Protein AF-A0A954C506-F1 (afdb_monomer_lite)

Secondary structure (DSSP, 8-state):
--SSHHHHHHHH--HHHHHHHHHHHHHTT-HHHHHHHHHHHHHT---HHHHHHHHHHHHHTT-HHHHHHHHHHHHTTS-TT-HHHHHHHHHHHHHTT-HHHHHHHHHH-SS--HHHHHHHHHHHHHHS-HHHHHHHHHHHHSS-HHHHHHHHHSHHHHHHHT--

Sequence (164 aa):
ALDLSARALRCAAPRSLTLLATRAAVAAGRYPRAASTLRLLERAGKTWETDLLGARIAYERRDPEALRARLEACVDEVPRELSEALLEVVALLERTERGEEALRVLREARAPTPLLRLTRAHFEALYGEPGQARVELEAALSREPELRRRALADPALRAFMTRD

Radius of gyration: 18.59 Å; chains: 1; bounding box: 44×34×55 Å

pLDDT: mean 88.64, std 12.92, range [41.81, 97.25]

Foldseek 3Di:
DPPVVVVVCLPDPPLVVLLVVLVVCLVVVVLVVSVVSLVSSVVVPDALSSLLSQLSSCVSVVNVVSNVVSLVVNLVRPDLADQVSLVSSLVSCVVVVNLVSNLVSLVSHDPHALVSLLVNLLSCLVPNPLVSSVVSPCVSVVPDPVSVVVLCVRPSSVVSVPDD

Structure (mmCIF, N/CA/C/O backbone):
data_AF-A0A954C506-F1
#
_entry.id   AF-A0A954C506-F1
#
loop_
_atom_site.group_PDB
_atom_site.id
_atom_site.type_symbol
_atom_site.label_atom_id
_atom_site.label_alt_id
_atom_site.label_comp_id
_atom_site.label_asym_id
_atom_site.label_entity_id
_atom_site.label_seq_id
_atom_site.pdbx_PDB_ins_code
_atom_site.Cartn_x
_atom_site.Cartn_y
_atom_site.Cartn_z
_atom_site.occupancy
_atom_site.B_iso_or_equiv
_atom_site.auth_seq_id
_atom_site.auth_comp_id
_atom_site.auth_asym_id
_atom_site.auth_atom_id
_atom_site.pdbx_PDB_model_num
ATOM 1 N N . ALA A 1 1 ? 28.152 -20.654 -22.068 1.00 44.25 1 ALA A N 1
ATOM 2 C CA . ALA A 1 1 ? 26.944 -20.783 -22.912 1.00 44.25 1 ALA A CA 1
ATOM 3 C C . ALA A 1 1 ? 25.668 -20.280 -22.201 1.00 44.25 1 ALA A C 1
ATOM 5 O O . ALA A 1 1 ? 24.666 -20.978 -22.189 1.00 44.25 1 ALA A O 1
ATOM 6 N N . LEU A 1 2 ? 25.668 -19.067 -21.619 1.00 42.78 2 LEU A N 1
ATOM 7 C CA . LEU A 1 2 ? 24.522 -18.530 -20.847 1.00 42.78 2 LEU A CA 1
ATOM 8 C C . LEU A 1 2 ? 24.033 -17.139 -21.307 1.00 42.78 2 LEU A C 1
ATOM 10 O O . LEU A 1 2 ? 23.219 -16.526 -20.628 1.00 42.78 2 LEU A O 1
ATOM 14 N N . ASP A 1 3 ? 24.475 -16.643 -22.465 1.00 48.59 3 ASP A N 1
ATOM 15 C CA . ASP A 1 3 ? 24.187 -15.260 -22.900 1.00 48.59 3 ASP A CA 1
ATOM 16 C C . ASP A 1 3 ? 23.012 -15.135 -23.901 1.00 48.59 3 ASP A C 1
ATOM 18 O O . ASP A 1 3 ? 22.614 -14.049 -24.318 1.00 48.59 3 ASP A O 1
ATOM 22 N N . LEU A 1 4 ? 22.392 -16.256 -24.282 1.00 41.81 4 LEU A N 1
ATOM 23 C CA . LEU A 1 4 ? 21.286 -16.266 -25.252 1.00 41.81 4 LEU A CA 1
ATOM 24 C C . LEU A 1 4 ? 19.902 -16.091 -24.601 1.00 41.81 4 LEU A C 1
ATOM 26 O O . LEU A 1 4 ? 18.987 -15.555 -25.227 1.00 41.81 4 LEU A O 1
ATOM 30 N N . SER A 1 5 ? 19.744 -16.438 -23.323 1.00 55.12 5 SER A N 1
ATOM 31 C CA . SER A 1 5 ? 18.464 -16.359 -22.601 1.00 55.12 5 SER A CA 1
ATOM 32 C C . SER A 1 5 ? 18.034 -14.917 -22.296 1.00 55.12 5 SER A C 1
ATOM 34 O O . SER A 1 5 ? 16.852 -14.588 -22.389 1.00 55.12 5 SER A O 1
ATOM 36 N N . ALA A 1 6 ? 18.980 -14.010 -22.032 1.00 50.25 6 ALA A N 1
ATOM 37 C CA . ALA A 1 6 ? 18.682 -12.593 -21.806 1.00 50.25 6 ALA A CA 1
ATOM 38 C C . ALA A 1 6 ? 18.346 -11.826 -23.097 1.00 50.25 6 ALA A C 1
ATOM 40 O O . ALA A 1 6 ? 17.736 -10.757 -23.031 1.00 50.25 6 ALA A O 1
ATOM 41 N N . ARG A 1 7 ? 18.764 -12.327 -24.268 1.00 43.53 7 ARG A N 1
ATOM 42 C CA . ARG A 1 7 ? 18.482 -11.714 -25.577 1.00 43.53 7 ARG A CA 1
ATOM 43 C C . ARG A 1 7 ? 17.177 -12.253 -26.174 1.00 43.53 7 ARG A C 1
ATOM 45 O O . ARG A 1 7 ? 16.402 -11.465 -26.698 1.00 43.53 7 ARG A O 1
ATOM 52 N N . ALA A 1 8 ? 16.869 -13.535 -25.971 1.00 44.59 8 ALA A N 1
ATOM 53 C CA . ALA A 1 8 ? 15.598 -14.140 -26.383 1.00 44.59 8 ALA A CA 1
ATOM 54 C C . ALA A 1 8 ? 14.381 -13.574 -25.620 1.00 44.59 8 ALA A C 1
ATOM 56 O O . ALA A 1 8 ? 13.357 -13.276 -26.231 1.00 44.59 8 ALA A O 1
ATOM 57 N N . LEU A 1 9 ? 14.510 -13.302 -24.313 1.00 49.38 9 LEU A N 1
ATOM 58 C CA . LEU A 1 9 ? 13.463 -12.619 -23.531 1.00 49.38 9 LEU A CA 1
ATOM 59 C C . LEU A 1 9 ? 13.186 -11.182 -24.013 1.00 49.38 9 LEU A C 1
ATOM 61 O O . LEU A 1 9 ? 12.100 -10.660 -23.785 1.00 49.38 9 LEU A O 1
ATOM 65 N N . ARG A 1 10 ? 14.138 -10.533 -24.699 1.00 50.53 10 ARG A N 1
ATOM 66 C CA . ARG A 1 10 ? 13.975 -9.162 -25.210 1.00 50.53 10 ARG A CA 1
ATOM 67 C C . ARG A 1 10 ? 13.191 -9.078 -26.521 1.00 50.53 10 ARG A C 1
ATOM 69 O O . ARG A 1 10 ? 12.785 -7.977 -26.876 1.00 50.53 10 ARG A O 1
ATOM 76 N N . CYS A 1 11 ? 12.969 -10.192 -27.220 1.00 47.41 11 CYS A N 1
ATOM 77 C CA . CYS A 1 11 ? 12.388 -10.168 -28.566 1.00 47.41 11 CYS A CA 1
ATOM 78 C C . CYS A 1 11 ? 10.941 -10.672 -28.664 1.00 47.41 11 CYS A C 1
ATOM 80 O O . CYS A 1 11 ? 10.327 -10.443 -29.698 1.00 47.41 11 CYS A O 1
ATOM 82 N N . ALA A 1 12 ? 10.371 -11.305 -27.632 1.00 55.12 12 ALA A N 1
ATOM 83 C CA . ALA A 1 12 ? 8.969 -11.748 -27.672 1.00 55.12 12 ALA A CA 1
ATOM 84 C C . ALA A 1 12 ? 8.383 -12.137 -26.300 1.00 55.12 12 ALA A C 1
ATOM 86 O O . ALA A 1 12 ? 7.414 -12.892 -26.253 1.00 55.12 12 ALA A O 1
ATOM 87 N N . ALA A 1 13 ? 8.966 -11.715 -25.169 1.00 62.00 13 ALA A N 1
ATOM 88 C CA . ALA A 1 13 ? 8.394 -12.090 -23.876 1.00 62.00 13 ALA A CA 1
ATOM 89 C C . ALA A 1 13 ? 7.000 -11.452 -23.721 1.00 62.00 13 ALA A C 1
ATOM 91 O O . ALA A 1 13 ? 6.895 -10.222 -23.781 1.00 62.00 13 ALA A O 1
ATOM 92 N N . PRO A 1 14 ? 5.935 -12.248 -23.496 1.00 82.00 14 PRO A N 1
ATOM 93 C CA . PRO A 1 14 ? 4.614 -11.719 -23.195 1.00 82.00 14 PRO A CA 1
ATOM 94 C C . PRO A 1 14 ? 4.688 -10.691 -22.065 1.00 82.00 14 PRO A C 1
ATOM 96 O O . PRO A 1 14 ? 5.462 -10.849 -21.114 1.00 82.00 14 PRO A O 1
ATOM 99 N N . ARG A 1 15 ? 3.865 -9.639 -22.151 1.00 84.62 15 ARG A N 1
ATOM 100 C CA . ARG A 1 15 ? 3.807 -8.560 -21.149 1.00 84.62 15 ARG A CA 1
ATOM 101 C C . ARG A 1 15 ? 3.721 -9.110 -19.721 1.00 84.62 15 ARG A C 1
ATOM 103 O O . ARG A 1 15 ? 4.426 -8.623 -18.842 1.00 84.62 15 ARG A O 1
ATOM 110 N N . SER A 1 16 ? 2.932 -10.164 -19.515 1.00 85.81 16 SER A N 1
ATOM 111 C CA . SER A 1 16 ? 2.767 -10.850 -18.228 1.00 85.81 16 SER A CA 1
ATOM 112 C C . SER A 1 16 ? 4.078 -11.409 -17.660 1.00 85.81 16 SER A C 1
ATOM 114 O O . SER A 1 16 ? 4.360 -11.209 -16.480 1.00 85.81 16 SER A O 1
ATOM 116 N N . LEU A 1 17 ? 4.926 -12.042 -18.478 1.00 87.19 17 LEU A N 1
ATOM 117 C CA . LEU A 1 17 ? 6.228 -12.553 -18.027 1.00 87.19 17 LEU A CA 1
ATOM 118 C C . LEU A 1 17 ? 7.193 -11.417 -17.682 1.00 87.19 17 LEU A C 1
ATOM 120 O O . LEU A 1 17 ? 7.915 -11.494 -16.688 1.00 87.19 17 LEU A O 1
ATOM 124 N N . THR A 1 18 ? 7.179 -10.342 -18.468 1.00 90.00 18 THR A N 1
ATOM 125 C CA . THR A 1 18 ? 8.014 -9.161 -18.209 1.00 90.00 18 THR A CA 1
ATOM 126 C C . THR A 1 18 ? 7.570 -8.438 -16.929 1.00 90.00 18 THR A C 1
ATOM 128 O O . THR A 1 18 ? 8.409 -7.988 -16.144 1.00 90.00 18 THR A O 1
ATOM 131 N N . LEU A 1 19 ? 6.262 -8.391 -16.658 1.00 90.19 19 LEU A N 1
ATOM 132 C CA . LEU A 1 19 ? 5.697 -7.854 -15.420 1.00 90.19 19 LEU A CA 1
ATOM 133 C C . LEU A 1 19 ? 6.108 -8.693 -14.204 1.00 90.19 19 LEU A C 1
ATOM 135 O O . LEU A 1 19 ? 6.618 -8.143 -13.227 1.00 90.19 19 LEU A O 1
ATOM 139 N N . LEU A 1 20 ? 5.977 -10.020 -14.285 1.00 90.62 20 LEU A N 1
ATOM 140 C CA . LEU A 1 20 ? 6.411 -10.939 -13.226 1.00 90.62 20 LEU A CA 1
ATOM 141 C C . LEU A 1 20 ? 7.916 -10.832 -12.954 1.00 90.62 20 LEU A C 1
ATOM 143 O O . LEU A 1 20 ? 8.331 -10.734 -11.800 1.00 90.62 20 LEU A O 1
ATOM 147 N N . ALA A 1 21 ? 8.739 -10.778 -14.003 1.00 91.19 21 ALA A N 1
ATOM 148 C CA . ALA A 1 21 ? 10.180 -10.585 -13.869 1.00 91.19 21 ALA A CA 1
ATOM 149 C C . ALA A 1 21 ? 10.526 -9.245 -13.197 1.00 91.19 21 ALA A C 1
ATOM 151 O O . ALA A 1 21 ? 11.461 -9.179 -12.395 1.00 91.19 21 ALA A O 1
ATOM 152 N N . THR A 1 22 ? 9.761 -8.188 -13.487 1.00 94.00 22 THR A N 1
ATOM 153 C CA . THR A 1 22 ? 9.936 -6.870 -12.862 1.00 94.00 22 THR A CA 1
ATOM 154 C C . THR A 1 22 ? 9.566 -6.920 -11.381 1.00 94.00 22 THR A C 1
ATOM 156 O O . THR A 1 22 ? 10.388 -6.533 -10.551 1.00 94.00 22 THR A O 1
ATOM 159 N N . ARG A 1 23 ? 8.404 -7.490 -11.028 1.00 93.88 23 ARG A N 1
ATOM 160 C CA . ARG A 1 23 ? 7.979 -7.723 -9.633 1.00 93.88 23 ARG A CA 1
ATOM 161 C C . ARG A 1 23 ? 9.019 -8.517 -8.844 1.00 93.88 23 ARG A C 1
ATOM 163 O O . ARG A 1 23 ? 9.420 -8.100 -7.762 1.00 93.88 23 ARG A O 1
ATOM 170 N N . ALA A 1 24 ? 9.525 -9.611 -9.411 1.00 93.19 24 ALA A N 1
ATOM 171 C CA . ALA A 1 24 ? 10.554 -10.434 -8.777 1.00 93.19 24 ALA A CA 1
ATOM 172 C C . ALA A 1 24 ? 11.885 -9.683 -8.596 1.00 93.19 24 ALA A C 1
ATOM 174 O O . ALA A 1 24 ? 12.579 -9.868 -7.597 1.00 93.19 24 ALA A O 1
ATOM 175 N N . ALA A 1 25 ? 12.267 -8.826 -9.548 1.00 93.25 25 ALA A N 1
ATOM 176 C CA . ALA A 1 25 ? 13.458 -7.993 -9.411 1.00 93.25 25 ALA A CA 1
ATOM 177 C C . ALA A 1 25 ? 13.299 -6.938 -8.305 1.00 93.25 25 ALA A C 1
ATOM 179 O O . ALA A 1 25 ? 14.251 -6.735 -7.553 1.00 93.25 25 ALA A O 1
ATOM 180 N N . VAL A 1 26 ? 12.118 -6.319 -8.181 1.00 94.06 26 VAL A N 1
ATOM 181 C CA . VAL A 1 26 ? 11.786 -5.387 -7.089 1.00 94.06 26 VAL A CA 1
ATOM 182 C C . VAL A 1 26 ? 11.804 -6.100 -5.738 1.00 94.06 26 VAL A C 1
ATOM 184 O O . VAL A 1 26 ? 12.487 -5.643 -4.829 1.00 94.06 26 VAL A O 1
ATOM 187 N N . ALA A 1 27 ? 11.132 -7.247 -5.617 1.00 91.69 27 ALA A N 1
ATOM 188 C CA . ALA A 1 27 ? 11.096 -8.029 -4.379 1.00 91.69 27 ALA A CA 1
ATOM 189 C C . ALA A 1 27 ? 12.493 -8.490 -3.924 1.00 91.69 27 ALA A C 1
ATOM 191 O O . ALA A 1 27 ? 12.760 -8.582 -2.733 1.00 91.69 27 ALA A O 1
ATOM 192 N N . ALA A 1 28 ? 13.400 -8.739 -4.873 1.00 94.19 28 ALA A N 1
ATOM 193 C CA . ALA A 1 28 ? 14.789 -9.103 -4.602 1.00 94.19 28 ALA A CA 1
ATOM 194 C C . ALA A 1 28 ? 15.728 -7.897 -4.380 1.00 94.19 28 ALA A C 1
ATOM 196 O O . ALA A 1 28 ? 16.944 -8.081 -4.372 1.00 94.19 28 ALA A O 1
ATOM 197 N N . GLY A 1 29 ? 15.214 -6.664 -4.308 1.00 94.19 29 GLY A N 1
ATOM 198 C CA . GLY A 1 29 ? 16.028 -5.453 -4.132 1.00 94.19 29 GLY A CA 1
ATOM 199 C C . GLY A 1 29 ? 16.916 -5.093 -5.332 1.00 94.19 29 GLY A C 1
ATOM 200 O O . GLY A 1 29 ? 17.799 -4.242 -5.247 1.00 94.19 29 GLY A O 1
ATOM 201 N N . ARG A 1 30 ? 16.716 -5.729 -6.494 1.00 95.94 30 ARG A N 1
ATOM 202 C CA . ARG A 1 30 ? 17.533 -5.518 -7.702 1.00 95.94 30 ARG A CA 1
ATOM 203 C C . ARG A 1 30 ? 17.000 -4.343 -8.520 1.00 95.94 30 ARG A C 1
ATOM 205 O O . ARG A 1 30 ? 16.675 -4.495 -9.700 1.00 95.94 30 ARG A O 1
ATOM 212 N N . TYR A 1 31 ? 16.928 -3.163 -7.908 1.00 93.81 31 TYR A N 1
ATOM 213 C CA . TYR A 1 31 ? 16.268 -1.979 -8.473 1.00 93.81 31 TYR A CA 1
ATOM 214 C C . TYR A 1 31 ? 16.824 -1.499 -9.825 1.00 93.81 31 TYR A C 1
ATOM 216 O O . TYR A 1 31 ? 16.016 -1.185 -10.699 1.00 93.81 31 TYR A O 1
ATOM 224 N N . PRO A 1 32 ? 18.147 -1.509 -10.101 1.00 92.31 32 PRO A N 1
ATOM 225 C CA . PRO A 1 32 ? 18.654 -1.148 -11.432 1.00 92.31 32 PRO A CA 1
ATOM 226 C C . PRO A 1 32 ? 18.166 -2.096 -12.541 1.00 92.31 32 PRO A C 1
ATOM 228 O O . PRO A 1 32 ? 17.837 -1.674 -13.657 1.00 92.31 32 PRO A O 1
ATOM 231 N N . ARG A 1 33 ? 18.068 -3.394 -12.224 1.00 91.62 33 ARG A N 1
ATOM 232 C CA . ARG A 1 33 ? 17.542 -4.416 -13.138 1.00 91.62 33 ARG A CA 1
ATOM 233 C C . ARG A 1 33 ? 16.029 -4.291 -13.292 1.00 91.62 33 ARG A C 1
ATOM 235 O O . ARG A 1 33 ? 15.532 -4.371 -14.415 1.00 91.62 33 ARG A O 1
ATOM 242 N N . ALA A 1 34 ? 15.317 -4.057 -12.192 1.00 94.88 34 ALA A N 1
ATOM 243 C CA . ALA A 1 34 ? 13.883 -3.799 -12.207 1.00 94.88 34 ALA A CA 1
ATOM 244 C C . ALA A 1 34 ? 13.556 -2.579 -13.080 1.00 94.88 34 ALA A C 1
ATOM 246 O O . ALA A 1 34 ? 12.758 -2.702 -13.998 1.00 94.88 34 ALA A O 1
ATOM 247 N N . ALA A 1 35 ? 14.262 -1.457 -12.904 1.00 94.69 35 ALA A N 1
ATOM 248 C CA . ALA A 1 35 ? 14.082 -0.243 -13.703 1.00 94.69 35 ALA A CA 1
ATOM 249 C C . ALA A 1 35 ? 14.339 -0.480 -15.199 1.00 94.69 35 ALA A C 1
ATOM 251 O O . ALA A 1 35 ? 13.609 0.013 -16.056 1.00 94.69 35 ALA A O 1
ATOM 252 N N . SER A 1 36 ? 15.365 -1.268 -15.531 1.00 91.62 36 SER A N 1
ATOM 253 C CA . SER A 1 36 ? 15.659 -1.620 -16.924 1.00 91.62 36 SER A CA 1
ATOM 254 C C . SER A 1 36 ? 14.553 -2.463 -17.558 1.00 91.62 36 SER A C 1
ATOM 256 O O . SER A 1 36 ? 14.226 -2.254 -18.723 1.00 91.62 36 SER A O 1
ATOM 258 N N . THR A 1 37 ? 13.967 -3.379 -16.787 1.00 91.94 37 THR A N 1
ATOM 259 C CA . THR A 1 37 ? 12.866 -4.245 -17.236 1.00 91.94 37 THR A CA 1
ATOM 260 C C . THR A 1 37 ? 11.551 -3.463 -17.319 1.00 91.94 37 THR A C 1
ATOM 262 O O . THR A 1 37 ? 10.818 -3.596 -18.296 1.00 91.94 37 THR A O 1
ATOM 265 N N . LEU A 1 38 ? 11.306 -2.558 -16.369 1.00 94.38 38 LEU A N 1
ATOM 266 C CA . LEU A 1 38 ? 10.154 -1.662 -16.354 1.00 94.38 38 LEU A CA 1
ATOM 267 C C . LEU A 1 38 ? 10.113 -0.764 -17.596 1.00 94.38 38 LEU A C 1
ATOM 269 O O . LEU A 1 38 ? 9.071 -0.656 -18.231 1.00 94.38 38 LEU A O 1
ATOM 273 N N . ARG A 1 39 ? 11.252 -0.209 -18.031 1.00 93.06 39 ARG A N 1
ATOM 274 C CA . ARG A 1 39 ? 11.313 0.576 -19.280 1.00 93.06 39 ARG A CA 1
ATOM 275 C C . ARG A 1 39 ? 10.867 -0.214 -20.514 1.00 93.06 39 ARG A C 1
ATOM 277 O O . ARG A 1 39 ? 10.364 0.381 -21.462 1.00 93.06 39 ARG A O 1
ATOM 284 N N . LEU A 1 40 ? 11.065 -1.535 -20.536 1.00 89.69 40 LEU A N 1
ATOM 285 C CA . LEU A 1 40 ? 10.567 -2.379 -21.627 1.00 89.69 40 LEU A CA 1
ATOM 286 C C . LEU A 1 40 ? 9.040 -2.523 -21.561 1.00 89.69 40 LEU A C 1
ATOM 288 O O . LEU A 1 40 ? 8.390 -2.442 -22.599 1.00 89.69 40 LEU A O 1
ATOM 292 N N . LEU A 1 41 ? 8.471 -2.673 -20.358 1.00 89.88 41 LEU A N 1
ATOM 293 C CA . LEU A 1 41 ? 7.016 -2.703 -20.151 1.00 89.88 41 LEU A CA 1
ATOM 294 C C . LEU A 1 41 ? 6.351 -1.394 -20.567 1.00 89.88 41 LEU A C 1
ATOM 296 O O . LEU A 1 41 ? 5.337 -1.418 -21.256 1.00 89.88 41 LEU A O 1
ATOM 300 N N . GLU A 1 42 ? 6.938 -0.264 -20.182 1.00 92.94 42 GLU A N 1
ATOM 301 C CA . GLU A 1 42 ? 6.392 1.064 -20.468 1.00 92.94 42 GLU A CA 1
ATOM 302 C C . GLU A 1 42 ? 6.380 1.376 -21.963 1.00 92.94 42 GLU A C 1
ATOM 304 O O . GLU A 1 42 ? 5.422 1.965 -22.456 1.00 92.94 42 GLU A O 1
ATOM 309 N N . ARG A 1 43 ? 7.401 0.927 -22.708 1.00 89.88 43 ARG A N 1
ATOM 310 C CA . ARG A 1 43 ? 7.420 1.025 -24.179 1.00 89.88 43 ARG A CA 1
ATOM 311 C C . ARG A 1 43 ? 6.298 0.225 -24.835 1.00 89.88 43 ARG A C 1
ATOM 313 O O . ARG A 1 43 ? 5.844 0.602 -25.907 1.00 89.88 43 ARG A O 1
ATOM 320 N N . ALA A 1 44 ? 5.863 -0.860 -24.200 1.00 85.31 44 ALA A N 1
ATOM 321 C CA . ALA A 1 44 ? 4.726 -1.662 -24.641 1.00 85.31 44 ALA A CA 1
ATOM 322 C C . ALA A 1 44 ? 3.374 -1.135 -24.115 1.00 85.31 44 ALA A C 1
ATOM 324 O O . ALA A 1 44 ? 2.347 -1.760 -24.364 1.00 85.31 44 ALA A O 1
ATOM 325 N N . GLY A 1 45 ? 3.367 -0.027 -23.367 1.00 88.38 45 GLY A N 1
ATOM 326 C CA . GLY A 1 45 ? 2.177 0.603 -22.799 1.00 88.38 45 GLY A CA 1
ATOM 327 C C . GLY A 1 45 ? 2.290 0.802 -21.289 1.00 88.38 45 GLY A C 1
ATOM 328 O O . GLY A 1 45 ? 2.609 -0.133 -20.542 1.00 88.38 45 GLY A O 1
ATOM 329 N N . LYS A 1 46 ? 1.996 2.022 -20.836 1.00 90.00 46 LYS A N 1
ATOM 330 C CA . LYS A 1 46 ? 1.868 2.342 -19.412 1.00 90.00 46 LYS A CA 1
ATOM 331 C C . LYS A 1 46 ? 0.519 1.862 -18.881 1.00 90.00 46 LYS A C 1
ATOM 333 O O . LYS A 1 46 ? -0.493 1.961 -19.566 1.00 90.00 46 LYS A O 1
ATOM 338 N N . THR A 1 47 ? 0.538 1.319 -17.675 1.00 93.56 47 THR A N 1
ATOM 339 C CA . THR A 1 47 ? -0.634 0.928 -16.885 1.00 93.56 47 THR A CA 1
ATOM 340 C C . THR A 1 47 ? -0.394 1.300 -15.425 1.00 9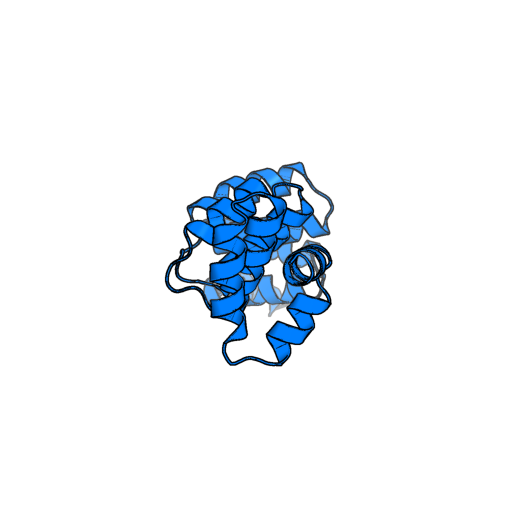3.56 47 THR A C 1
ATOM 342 O O . THR A 1 47 ? 0.761 1.454 -15.013 1.00 93.56 47 THR A O 1
ATOM 345 N N . TRP A 1 48 ? -1.454 1.333 -14.615 1.00 94.12 48 TRP A N 1
ATOM 346 C CA . TRP A 1 48 ? -1.338 1.529 -13.166 1.00 94.12 48 TRP A CA 1
ATOM 347 C C . TRP A 1 48 ? -0.314 0.575 -12.526 1.00 94.12 48 TRP A C 1
ATOM 349 O O . TRP A 1 48 ? 0.459 0.983 -11.670 1.00 94.12 48 TRP A O 1
ATOM 359 N N . GLU A 1 49 ? -0.214 -0.680 -12.992 1.00 94.81 49 GLU A N 1
ATOM 360 C CA . GLU A 1 49 ? 0.779 -1.644 -12.489 1.00 94.81 49 GLU A CA 1
ATOM 361 C C . GLU A 1 49 ? 2.220 -1.193 -12.750 1.00 94.81 49 GLU A C 1
ATOM 363 O O . GLU A 1 49 ? 3.100 -1.388 -11.910 1.00 94.81 49 GLU A O 1
ATOM 368 N N . THR A 1 50 ? 2.484 -0.615 -13.927 1.00 95.12 50 THR A N 1
ATOM 369 C CA . THR A 1 50 ? 3.822 -0.112 -14.258 1.00 95.12 50 THR A CA 1
ATOM 370 C C . THR A 1 50 ? 4.151 1.151 -13.475 1.00 95.12 50 THR A C 1
ATOM 372 O O . THR A 1 50 ? 5.297 1.306 -13.056 1.00 95.12 50 THR A O 1
ATOM 375 N N . ASP A 1 51 ? 3.167 2.013 -13.219 1.00 96.69 51 ASP A N 1
ATOM 376 C CA . ASP A 1 51 ? 3.378 3.211 -12.411 1.00 96.69 51 ASP A CA 1
ATOM 377 C C . ASP A 1 51 ? 3.547 2.874 -10.928 1.00 96.69 51 ASP A C 1
ATOM 379 O O . ASP A 1 51 ? 4.465 3.399 -10.306 1.00 96.69 51 ASP A O 1
ATOM 383 N N . LEU A 1 52 ? 2.806 1.899 -10.394 1.00 96.75 52 LEU A N 1
ATOM 384 C CA . LEU A 1 52 ? 2.994 1.386 -9.034 1.00 96.75 52 LEU A CA 1
ATOM 385 C C . LEU A 1 52 ? 4.386 0.767 -8.838 1.00 96.75 52 LEU A C 1
ATOM 387 O O . LEU A 1 52 ? 5.089 1.076 -7.874 1.00 96.75 52 LEU A O 1
ATOM 391 N N . LEU A 1 53 ? 4.840 -0.062 -9.787 1.00 96.31 53 LEU A N 1
ATOM 392 C CA . LEU A 1 53 ? 6.201 -0.610 -9.766 1.00 96.31 53 LEU A CA 1
ATOM 393 C C . LEU A 1 53 ? 7.262 0.485 -9.905 1.00 96.31 53 LEU A C 1
ATOM 395 O O . LEU A 1 53 ? 8.301 0.424 -9.245 1.00 96.31 53 LEU A O 1
ATOM 399 N N . GLY A 1 54 ? 7.006 1.484 -10.750 1.00 97.06 54 GLY A N 1
ATOM 400 C CA . GLY A 1 54 ? 7.854 2.660 -10.908 1.00 97.06 54 GLY A CA 1
ATOM 401 C C . GLY A 1 54 ? 7.971 3.461 -9.615 1.00 97.06 54 GLY A C 1
ATOM 402 O O . GLY A 1 54 ? 9.087 3.785 -9.213 1.00 97.06 54 GLY A O 1
ATOM 403 N N . ALA A 1 55 ? 6.849 3.705 -8.936 1.00 97.25 55 ALA A N 1
ATOM 404 C CA . ALA A 1 55 ? 6.787 4.374 -7.644 1.00 97.25 55 ALA A CA 1
ATOM 405 C C . ALA A 1 55 ? 7.599 3.602 -6.601 1.00 97.25 55 ALA A C 1
ATOM 407 O O . ALA A 1 55 ? 8.482 4.169 -5.964 1.00 97.25 55 ALA A O 1
ATOM 408 N N . ARG A 1 56 ? 7.411 2.283 -6.494 1.00 96.31 56 ARG A N 1
ATOM 409 C CA . ARG A 1 56 ? 8.198 1.458 -5.569 1.00 96.31 56 ARG A CA 1
ATOM 410 C C . ARG A 1 56 ? 9.699 1.512 -5.852 1.00 96.31 56 ARG A C 1
ATOM 412 O O . ARG A 1 56 ? 10.490 1.671 -4.930 1.00 96.31 56 ARG A O 1
ATOM 419 N N . ILE A 1 57 ? 10.107 1.416 -7.117 1.00 96.69 57 ILE A N 1
ATOM 420 C CA . ILE A 1 57 ? 11.521 1.544 -7.499 1.00 96.69 57 ILE A CA 1
ATOM 421 C C . ILE A 1 57 ? 12.062 2.935 -7.145 1.00 96.69 57 ILE A C 1
ATOM 423 O O . ILE A 1 57 ? 13.195 3.035 -6.677 1.00 96.69 57 ILE A O 1
ATOM 427 N N . ALA A 1 58 ? 11.289 3.995 -7.379 1.00 96.62 58 ALA A N 1
ATOM 428 C CA . ALA A 1 58 ? 11.684 5.365 -7.066 1.00 96.62 58 ALA A CA 1
ATOM 429 C C . ALA A 1 58 ? 11.827 5.585 -5.552 1.00 96.62 58 ALA A C 1
ATOM 431 O O . ALA A 1 58 ? 12.840 6.130 -5.115 1.00 96.62 58 ALA A O 1
ATOM 432 N N . TYR A 1 59 ? 10.886 5.070 -4.754 1.00 95.81 59 TYR A N 1
ATOM 433 C CA . TYR A 1 59 ? 10.955 5.084 -3.292 1.00 95.81 59 TYR A CA 1
ATOM 434 C C . TYR A 1 59 ? 12.246 4.436 -2.781 1.00 95.81 59 TYR A C 1
ATOM 436 O O . TYR A 1 59 ? 13.027 5.060 -2.065 1.00 95.81 59 TYR A O 1
ATOM 444 N N . GLU A 1 60 ? 12.527 3.213 -3.227 1.00 94.94 60 GLU A N 1
ATOM 445 C CA . GLU A 1 60 ? 13.710 2.456 -2.804 1.00 94.94 60 GLU A CA 1
ATOM 446 C C . GLU A 1 60 ? 15.028 3.105 -3.251 1.00 94.94 60 GLU A C 1
ATOM 448 O O . GLU A 1 60 ? 16.059 2.996 -2.587 1.00 94.94 60 GLU A O 1
ATOM 453 N N . ARG A 1 61 ? 15.001 3.827 -4.374 1.00 94.69 61 ARG A N 1
ATOM 454 C CA . ARG A 1 61 ? 16.141 4.599 -4.880 1.00 94.69 61 ARG A CA 1
ATOM 455 C C . ARG A 1 61 ? 16.250 5.999 -4.279 1.00 94.69 61 ARG A C 1
ATOM 457 O O . ARG A 1 61 ? 17.192 6.703 -4.635 1.00 94.69 61 ARG A O 1
ATOM 464 N N . ARG A 1 62 ? 15.339 6.380 -3.376 1.00 94.81 62 ARG A N 1
ATOM 465 C CA . ARG A 1 62 ? 15.255 7.716 -2.765 1.00 94.81 62 ARG A CA 1
ATOM 466 C C . ARG A 1 62 ? 15.163 8.829 -3.811 1.00 94.81 62 ARG A C 1
ATOM 468 O O . ARG A 1 62 ? 15.831 9.851 -3.700 1.00 94.81 62 ARG A O 1
ATOM 475 N N . ASP A 1 63 ? 14.343 8.599 -4.830 1.00 95.75 63 ASP A N 1
ATOM 476 C CA . ASP A 1 63 ? 14.036 9.549 -5.897 1.00 95.75 63 ASP A CA 1
ATOM 477 C C . ASP A 1 63 ? 12.618 10.115 -5.669 1.00 95.75 63 ASP A C 1
ATOM 479 O O . ASP A 1 63 ? 11.637 9.540 -6.154 1.00 95.75 63 ASP A O 1
ATOM 483 N N . PRO A 1 64 ? 12.474 11.180 -4.854 1.00 94.00 64 PRO A N 1
ATOM 484 C CA . PRO A 1 64 ? 11.166 11.688 -4.438 1.00 94.00 64 PRO A CA 1
ATOM 485 C C . PRO A 1 64 ? 10.379 12.307 -5.597 1.00 94.00 64 PRO A C 1
ATOM 487 O O . PRO A 1 64 ? 9.152 12.230 -5.612 1.00 94.00 64 PRO A O 1
ATOM 490 N N . GLU A 1 65 ? 11.069 12.888 -6.579 1.00 95.00 65 GLU A N 1
ATOM 491 C CA . GLU A 1 65 ? 10.441 13.510 -7.742 1.00 95.00 65 GLU A CA 1
ATOM 492 C C . GLU A 1 65 ? 9.822 12.441 -8.649 1.00 95.00 65 GLU A C 1
ATOM 494 O O . GLU A 1 65 ? 8.633 12.508 -8.975 1.00 95.00 65 GLU A O 1
ATOM 499 N N . ALA A 1 66 ? 10.581 11.383 -8.963 1.00 95.25 66 ALA A N 1
ATOM 500 C CA . ALA A 1 66 ? 10.043 10.254 -9.711 1.00 95.25 66 ALA A CA 1
ATOM 501 C C . ALA A 1 66 ? 8.940 9.527 -8.929 1.00 95.25 66 ALA A C 1
ATOM 503 O O . ALA A 1 66 ? 7.934 9.141 -9.520 1.00 95.25 66 ALA A O 1
ATOM 504 N N . LEU A 1 67 ? 9.094 9.351 -7.613 1.00 96.12 67 LEU A N 1
ATOM 505 C CA . LEU A 1 67 ? 8.075 8.727 -6.768 1.00 96.12 67 LEU A CA 1
ATOM 506 C C . LEU A 1 67 ? 6.755 9.495 -6.837 1.00 96.12 67 LEU A C 1
ATOM 508 O O . LEU A 1 67 ? 5.709 8.892 -7.078 1.00 96.12 67 LEU A O 1
ATOM 512 N N . ARG A 1 68 ? 6.809 10.819 -6.678 1.00 94.44 68 ARG A N 1
ATOM 513 C CA . ARG A 1 68 ? 5.628 11.680 -6.731 1.00 94.44 68 ARG A CA 1
ATOM 514 C C . ARG A 1 68 ? 4.915 11.572 -8.074 1.00 94.44 68 ARG A C 1
ATOM 516 O O . ARG A 1 68 ? 3.726 11.263 -8.085 1.00 94.44 68 ARG A O 1
ATOM 523 N N . ALA A 1 69 ? 5.642 11.752 -9.177 1.00 94.25 69 ALA A N 1
ATOM 524 C CA . ALA A 1 69 ? 5.068 11.693 -10.520 1.00 94.25 69 ALA A CA 1
ATOM 525 C C . ALA A 1 69 ? 4.414 10.331 -10.810 1.00 94.25 69 ALA A C 1
ATOM 527 O O . ALA A 1 69 ? 3.374 10.247 -11.459 1.00 94.25 69 ALA A O 1
ATOM 528 N N . ARG A 1 70 ? 5.010 9.243 -10.305 1.00 96.06 70 ARG A N 1
ATOM 529 C CA . ARG A 1 70 ? 4.467 7.889 -10.463 1.00 96.06 70 ARG A CA 1
ATOM 530 C C . ARG A 1 70 ? 3.234 7.640 -9.610 1.00 96.06 70 ARG A C 1
ATOM 532 O O . ARG A 1 70 ? 2.304 7.007 -10.093 1.00 96.06 70 ARG A O 1
ATOM 539 N N . LEU A 1 71 ? 3.210 8.130 -8.372 1.00 95.50 71 LEU A N 1
ATOM 540 C CA . LEU A 1 71 ? 2.026 8.023 -7.521 1.00 95.50 71 LEU A CA 1
ATOM 541 C C . LEU A 1 71 ? 0.858 8.829 -8.091 1.00 95.50 71 LEU A C 1
ATOM 543 O O . LEU A 1 71 ? -0.236 8.290 -8.176 1.00 95.50 71 LEU A O 1
ATOM 547 N N . GLU A 1 72 ? 1.095 10.057 -8.559 1.00 93.38 72 GLU A N 1
ATOM 548 C CA . GLU A 1 72 ? 0.062 10.881 -9.209 1.00 93.38 72 GLU A CA 1
ATOM 549 C C . GLU A 1 72 ? -0.550 10.172 -10.430 1.00 93.38 72 GLU A C 1
ATOM 551 O O . GLU A 1 72 ? -1.765 10.148 -10.578 1.00 93.38 72 GLU A O 1
ATOM 556 N N . ALA A 1 73 ? 0.268 9.511 -11.255 1.00 91.94 73 ALA A N 1
ATOM 557 C CA . ALA A 1 73 ? -0.225 8.733 -12.396 1.00 91.94 73 ALA A CA 1
ATOM 558 C C . ALA A 1 73 ? -0.941 7.424 -12.001 1.00 91.94 73 ALA A C 1
ATOM 560 O O . ALA A 1 73 ? -1.739 6.895 -12.769 1.00 91.94 73 ALA A O 1
ATOM 561 N N . CYS A 1 74 ? -0.634 6.866 -10.829 1.00 93.75 74 CYS A N 1
ATOM 562 C CA . CYS A 1 74 ? -1.117 5.555 -10.405 1.00 93.75 74 CYS A CA 1
ATOM 563 C C . CYS A 1 74 ? -2.409 5.628 -9.585 1.00 93.75 74 CYS A C 1
ATOM 565 O O . CYS A 1 74 ? -3.260 4.747 -9.699 1.00 93.75 74 CYS A O 1
ATOM 567 N N . VAL A 1 75 ? -2.539 6.628 -8.713 1.00 93.62 75 VAL A N 1
ATOM 568 C CA . VAL A 1 75 ? -3.565 6.664 -7.661 1.00 93.62 75 VAL A CA 1
ATOM 569 C C . VAL A 1 75 ? -4.982 6.614 -8.231 1.00 93.62 75 VAL A C 1
ATOM 571 O O . VAL A 1 75 ? -5.826 5.898 -7.688 1.00 93.62 75 VAL A O 1
ATOM 574 N N . ASP A 1 76 ? -5.244 7.314 -9.330 1.00 91.00 76 ASP A N 1
ATOM 575 C CA . ASP A 1 76 ? -6.586 7.383 -9.919 1.00 91.00 76 ASP A CA 1
ATOM 576 C C . ASP A 1 76 ? -6.885 6.212 -10.874 1.00 91.00 76 ASP A C 1
ATOM 578 O O . ASP A 1 76 ? -8.045 5.897 -11.125 1.00 91.00 76 ASP A O 1
ATOM 582 N N . GLU A 1 77 ? -5.852 5.495 -11.323 1.00 93.31 77 GLU A N 1
ATOM 583 C CA . GLU A 1 77 ? -5.961 4.383 -12.280 1.00 93.31 77 GLU A CA 1
ATOM 584 C C . GLU A 1 77 ? -5.994 2.998 -11.608 1.00 93.31 77 GLU A C 1
ATOM 586 O O . GLU A 1 77 ? -6.323 1.995 -12.247 1.00 93.31 77 GLU A O 1
ATOM 591 N N . VAL A 1 78 ? -5.638 2.901 -10.319 1.00 93.75 78 VAL A N 1
ATOM 592 C CA . VAL A 1 78 ? -5.666 1.626 -9.582 1.00 93.75 78 VAL A CA 1
ATOM 593 C C . VAL A 1 78 ? -7.111 1.164 -9.372 1.00 93.75 78 VAL A C 1
ATOM 595 O O . VAL A 1 78 ? -7.886 1.877 -8.721 1.00 93.75 78 VAL A O 1
ATOM 598 N N . PRO A 1 79 ? -7.470 -0.052 -9.835 1.00 93.88 79 PRO A N 1
ATOM 599 C CA . PRO A 1 79 ? -8.809 -0.596 -9.658 1.00 93.88 79 PRO A CA 1
ATOM 600 C C . PRO A 1 79 ? -9.209 -0.649 -8.185 1.00 93.88 79 PRO A C 1
ATOM 602 O O . PRO A 1 79 ? -8.485 -1.190 -7.343 1.00 93.88 79 PRO A O 1
ATOM 605 N N . ARG A 1 80 ? -10.389 -0.109 -7.874 1.00 94.38 80 ARG A N 1
ATOM 606 C CA . ARG A 1 80 ? -10.874 0.040 -6.496 1.00 94.38 80 ARG A CA 1
ATOM 607 C C . ARG A 1 80 ? -11.284 -1.285 -5.854 1.00 94.38 80 ARG A C 1
ATOM 609 O O . ARG A 1 80 ? -11.457 -1.347 -4.643 1.00 94.38 80 ARG A O 1
ATOM 616 N N . GLU A 1 81 ? -11.407 -2.342 -6.644 1.00 92.31 81 GLU A N 1
ATOM 617 C CA . GLU A 1 81 ? -11.693 -3.706 -6.208 1.00 92.31 81 GLU A CA 1
ATOM 618 C C . GLU A 1 81 ? -10.414 -4.490 -5.824 1.00 92.31 81 GLU A C 1
ATOM 620 O O . GLU A 1 81 ? -10.493 -5.528 -5.166 1.00 92.31 81 GLU A O 1
ATOM 625 N N . LEU A 1 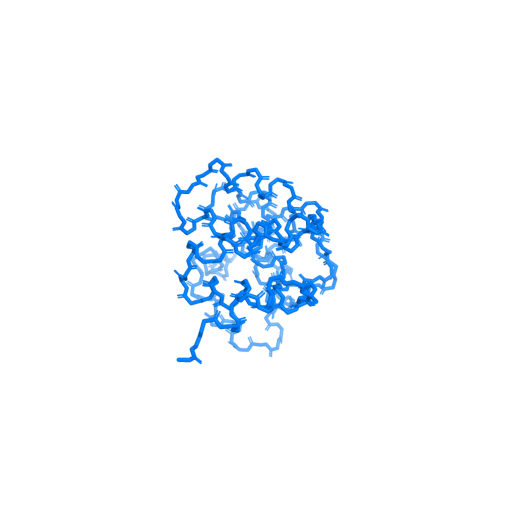82 ? -9.215 -4.015 -6.203 1.00 91.50 82 LEU A N 1
ATOM 626 C CA . LEU A 1 82 ? -7.948 -4.726 -5.979 1.00 91.50 82 LEU A CA 1
ATOM 627 C C . LEU A 1 82 ? -7.278 -4.318 -4.661 1.00 91.50 82 LEU A C 1
ATOM 629 O O . LEU A 1 82 ? -6.361 -3.497 -4.630 1.00 91.50 82 LEU A O 1
ATOM 633 N N . SER A 1 83 ? -7.694 -4.959 -3.566 1.00 91.25 83 SER A N 1
ATOM 634 C CA . SER A 1 83 ? -7.198 -4.665 -2.209 1.00 91.25 83 SER A CA 1
ATOM 635 C C . SER A 1 83 ? -5.668 -4.671 -2.077 1.00 91.25 83 SER A C 1
ATOM 637 O O . SER A 1 83 ? -5.119 -3.789 -1.425 1.00 91.25 83 SER A O 1
ATOM 639 N N . GLU A 1 84 ? -4.964 -5.624 -2.695 1.00 90.94 84 GLU A N 1
ATOM 640 C CA . GLU A 1 84 ? -3.494 -5.706 -2.611 1.00 90.94 84 GLU A CA 1
ATOM 641 C C . GLU A 1 84 ? -2.804 -4.485 -3.235 1.00 90.94 84 GLU A C 1
ATOM 643 O O . GLU A 1 84 ? -1.871 -3.935 -2.652 1.00 90.94 84 GLU A O 1
ATOM 648 N N . ALA A 1 85 ? -3.296 -4.025 -4.391 1.00 92.56 85 ALA A N 1
ATOM 649 C CA . ALA A 1 85 ? -2.756 -2.854 -5.072 1.00 92.56 85 ALA A CA 1
ATOM 650 C C . ALA A 1 85 ? -3.038 -1.570 -4.281 1.00 92.56 85 ALA A C 1
ATOM 652 O O . ALA A 1 85 ? -2.149 -0.734 -4.126 1.00 92.56 85 ALA A O 1
ATOM 653 N N . LEU A 1 86 ? -4.249 -1.438 -3.730 1.00 96.00 86 LEU A N 1
ATOM 654 C CA . LEU A 1 86 ? -4.618 -0.300 -2.886 1.00 96.00 86 LEU A CA 1
ATOM 655 C C . LEU A 1 86 ? -3.748 -0.222 -1.628 1.00 96.00 86 LEU A C 1
ATOM 657 O O . LEU A 1 86 ? -3.271 0.857 -1.295 1.00 96.00 86 LEU A O 1
ATOM 661 N N . LEU A 1 87 ? -3.484 -1.353 -0.964 1.00 95.25 87 LEU A N 1
ATOM 662 C CA . LEU A 1 87 ? -2.588 -1.397 0.197 1.00 95.25 87 LEU A CA 1
ATOM 663 C C . LEU A 1 87 ? -1.160 -0.959 -0.158 1.00 95.25 87 LEU A C 1
ATOM 665 O O . LEU A 1 87 ? -0.532 -0.250 0.626 1.00 95.25 87 LEU A O 1
ATOM 669 N N . GLU A 1 88 ? -0.641 -1.343 -1.328 1.00 95.25 88 GLU A N 1
ATOM 670 C CA . GLU A 1 88 ? 0.696 -0.920 -1.767 1.00 95.25 88 GLU A CA 1
ATOM 671 C C . GLU A 1 88 ? 0.753 0.586 -2.069 1.00 95.25 88 GLU A C 1
ATOM 673 O O . GLU A 1 88 ? 1.691 1.259 -1.637 1.00 95.25 88 GLU A O 1
ATOM 678 N N . VAL A 1 89 ? -0.267 1.133 -2.740 1.00 96.81 89 VAL A N 1
ATOM 679 C CA . VAL A 1 89 ? -0.405 2.582 -2.976 1.00 96.81 89 VAL A CA 1
ATOM 680 C C . VAL A 1 89 ? -0.463 3.343 -1.654 1.00 96.81 89 VAL A C 1
ATOM 682 O O . VAL A 1 89 ? 0.289 4.293 -1.460 1.00 96.81 89 VAL A O 1
ATOM 685 N N . VAL A 1 90 ? -1.319 2.903 -0.730 1.00 97.00 90 VAL A N 1
ATOM 686 C CA . VAL A 1 90 ? -1.504 3.521 0.589 1.00 97.00 90 VAL A CA 1
ATOM 687 C C . VAL A 1 90 ? -0.204 3.521 1.384 1.00 97.00 90 VAL A C 1
ATOM 689 O O . VAL A 1 90 ? 0.182 4.562 1.906 1.00 97.00 90 VAL A O 1
ATOM 692 N N . ALA A 1 91 ? 0.523 2.402 1.409 1.00 95.56 91 ALA A N 1
ATOM 693 C CA . ALA A 1 91 ? 1.806 2.321 2.102 1.00 95.56 91 ALA A CA 1
ATOM 694 C C . ALA A 1 91 ? 2.854 3.282 1.513 1.00 95.56 91 ALA A C 1
ATOM 696 O O . ALA A 1 91 ? 3.681 3.829 2.242 1.00 95.56 91 ALA A O 1
ATOM 697 N N . LEU A 1 92 ? 2.856 3.486 0.191 1.00 96.31 92 LEU A N 1
ATOM 698 C CA . LEU A 1 92 ? 3.746 4.457 -0.450 1.00 96.31 92 LEU A CA 1
ATOM 699 C C . LEU A 1 92 ? 3.330 5.898 -0.138 1.00 96.31 92 LEU A C 1
ATOM 701 O O . LEU A 1 92 ? 4.201 6.708 0.170 1.00 96.31 92 LEU A O 1
ATOM 705 N N . LEU A 1 93 ? 2.030 6.205 -0.162 1.00 96.31 93 LEU A N 1
ATOM 706 C CA . LEU A 1 93 ? 1.505 7.524 0.198 1.00 96.31 93 LEU A CA 1
ATOM 707 C C . LEU A 1 93 ? 1.8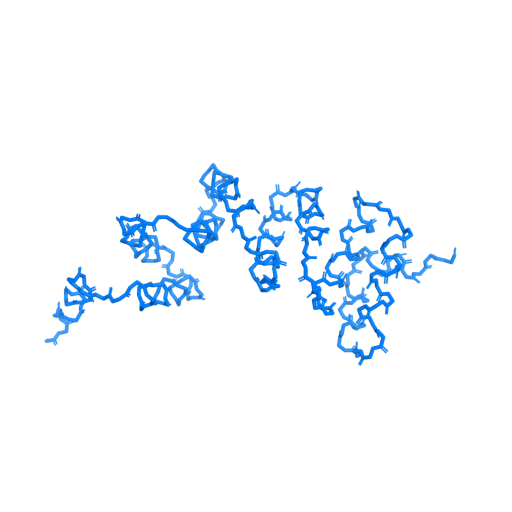50 7.887 1.647 1.00 96.31 93 LEU A C 1
ATOM 709 O O . LEU A 1 93 ? 2.377 8.974 1.886 1.00 96.31 93 LEU A O 1
ATOM 713 N N . GLU A 1 94 ? 1.657 6.958 2.584 1.00 94.31 94 GLU A N 1
ATOM 714 C CA . GLU A 1 94 ? 2.013 7.116 4.000 1.00 94.31 94 GLU A CA 1
ATOM 715 C C . GLU A 1 94 ? 3.493 7.472 4.185 1.00 94.31 94 GLU A C 1
ATOM 717 O O . GLU A 1 94 ? 3.832 8.452 4.842 1.00 94.31 94 GLU A O 1
ATOM 722 N N . ARG A 1 95 ? 4.388 6.730 3.522 1.00 92.12 95 ARG A N 1
ATOM 723 C CA . ARG A 1 95 ? 5.841 6.970 3.555 1.00 92.12 95 ARG A CA 1
ATOM 724 C C . ARG A 1 95 ? 6.266 8.293 2.924 1.00 92.12 95 ARG A C 1
ATOM 726 O O . ARG A 1 95 ? 7.402 8.715 3.124 1.00 92.12 95 ARG A O 1
ATOM 733 N N . THR A 1 96 ? 5.387 8.906 2.139 1.00 90.94 96 THR A N 1
ATOM 734 C CA . THR A 1 96 ? 5.573 10.240 1.553 1.00 90.94 96 THR A CA 1
ATOM 735 C C . THR A 1 96 ? 4.775 11.321 2.275 1.00 90.94 96 THR A C 1
ATOM 737 O O . THR A 1 96 ? 4.600 12.400 1.721 1.00 90.94 96 THR A O 1
ATOM 740 N N . GLU A 1 97 ? 4.274 11.034 3.482 1.00 92.38 97 GLU A N 1
ATOM 741 C CA . GLU A 1 97 ? 3.506 11.965 4.320 1.00 92.38 97 GLU A CA 1
ATOM 742 C C . GLU A 1 97 ? 2.198 12.455 3.663 1.00 92.38 97 GLU A C 1
ATOM 744 O O . GLU A 1 97 ? 1.625 13.473 4.045 1.00 92.38 97 GLU A O 1
ATOM 749 N N . ARG A 1 98 ? 1.663 11.697 2.697 1.00 93.81 98 ARG A N 1
ATOM 750 C CA . ARG A 1 98 ? 0.407 11.989 1.981 1.00 93.81 98 ARG A CA 1
ATOM 751 C C . ARG A 1 98 ? -0.773 11.242 2.612 1.00 93.81 98 ARG A C 1
ATOM 753 O O . ARG A 1 98 ? -1.510 10.525 1.935 1.00 93.81 98 ARG A O 1
ATOM 760 N N . GLY A 1 99 ? -0.933 11.385 3.928 1.00 94.50 99 GLY A N 1
ATOM 761 C CA . GLY A 1 99 ? -1.908 10.628 4.727 1.00 94.50 99 GLY A CA 1
ATOM 762 C C . GLY A 1 99 ? -3.377 10.875 4.356 1.00 94.50 99 GLY A C 1
ATOM 763 O O . GLY A 1 99 ? -4.158 9.929 4.273 1.00 94.50 99 GLY A O 1
ATOM 764 N N . GLU A 1 100 ? -3.754 12.117 4.043 1.00 95.62 100 GLU A N 1
ATOM 765 C CA . GLU A 1 100 ? -5.123 12.443 3.605 1.00 95.62 100 GLU A CA 1
ATOM 766 C C . GLU A 1 100 ? -5.477 11.793 2.261 1.00 95.62 100 GLU A C 1
ATOM 768 O O . GLU A 1 100 ? -6.596 11.327 2.044 1.00 95.62 100 GLU A O 1
ATOM 773 N N . GLU A 1 101 ? -4.507 11.703 1.354 1.00 95.88 101 GLU A N 1
ATOM 774 C CA . GLU A 1 101 ? -4.703 11.051 0.065 1.00 95.88 101 GLU A CA 1
ATOM 775 C C . GLU A 1 101 ? -4.749 9.530 0.198 1.00 95.88 101 GLU A C 1
ATOM 777 O O . GLU A 1 101 ? -5.575 8.886 -0.450 1.00 95.88 101 GLU A O 1
ATOM 782 N N . ALA A 1 102 ? -3.934 8.956 1.087 1.00 96.69 102 ALA A N 1
ATOM 783 C CA . ALA A 1 102 ? -4.054 7.553 1.466 1.00 96.69 102 ALA A CA 1
ATOM 784 C C . ALA A 1 102 ? -5.466 7.250 1.992 1.00 96.69 102 ALA A C 1
ATOM 786 O O . ALA A 1 102 ? -6.094 6.278 1.564 1.00 96.69 102 ALA A O 1
ATOM 787 N N . LEU A 1 103 ? -6.012 8.126 2.844 1.00 97.25 103 LEU A N 1
ATOM 788 C CA . LEU A 1 103 ? -7.381 8.001 3.335 1.00 97.25 103 LEU A CA 1
ATOM 789 C C . LEU A 1 103 ? -8.419 8.106 2.207 1.00 97.25 103 LEU A C 1
ATOM 791 O O . LEU A 1 103 ? -9.347 7.296 2.159 1.00 97.25 103 LEU A O 1
ATOM 795 N N . ARG A 1 104 ? -8.262 9.052 1.272 1.00 96.56 104 ARG A N 1
ATOM 796 C CA . ARG A 1 104 ? -9.136 9.167 0.091 1.00 96.56 104 ARG A CA 1
ATOM 797 C C . ARG A 1 104 ? -9.180 7.856 -0.699 1.00 96.56 104 ARG A C 1
ATOM 799 O O . ARG A 1 104 ? -10.266 7.341 -0.957 1.00 96.56 104 ARG A O 1
ATOM 806 N N . VAL A 1 105 ? -8.018 7.283 -1.014 1.00 95.81 105 VAL A N 1
ATOM 807 C CA . VAL A 1 105 ? -7.911 6.009 -1.749 1.00 95.81 105 VAL A CA 1
ATOM 808 C C . VAL A 1 105 ? -8.618 4.872 -1.005 1.00 95.81 105 VAL A C 1
ATOM 810 O O . VAL A 1 105 ? -9.347 4.092 -1.617 1.00 95.81 105 VAL A O 1
ATOM 813 N N . LEU A 1 106 ? -8.461 4.798 0.320 1.00 96.19 106 LEU A N 1
ATOM 814 C CA . LEU A 1 106 ? -9.118 3.783 1.153 1.00 96.19 106 LEU A CA 1
ATOM 815 C C . LEU A 1 106 ? -10.644 3.933 1.182 1.00 96.19 106 LEU A C 1
ATOM 817 O O . LEU A 1 106 ? -11.353 2.928 1.219 1.00 96.19 106 LEU A O 1
ATOM 821 N N . ARG A 1 107 ? -11.163 5.166 1.154 1.00 95.94 107 ARG A N 1
ATOM 822 C CA . ARG A 1 107 ? -12.609 5.444 1.111 1.00 95.94 107 ARG A CA 1
ATOM 823 C C . ARG A 1 107 ? -13.244 5.055 -0.223 1.00 95.94 107 ARG A C 1
ATOM 825 O O . ARG A 1 107 ? -14.406 4.661 -0.245 1.00 95.94 107 ARG A O 1
ATOM 832 N N . GLU A 1 108 ? -12.490 5.140 -1.314 1.00 95.12 108 GLU A N 1
ATOM 833 C CA . GLU A 1 108 ? -12.951 4.772 -2.658 1.00 95.12 108 GLU A CA 1
ATOM 834 C C . GLU A 1 108 ? -12.914 3.257 -2.926 1.00 95.12 108 GLU A C 1
ATOM 836 O O . GLU A 1 108 ? -13.454 2.802 -3.937 1.00 95.12 108 GLU A O 1
ATOM 841 N N . ALA A 1 109 ? -12.296 2.466 -2.042 1.00 93.62 109 ALA A N 1
ATOM 842 C CA . ALA A 1 109 ? -12.187 1.020 -2.191 1.00 93.62 109 ALA A CA 1
ATOM 843 C C . ALA A 1 109 ? -13.560 0.326 -2.218 1.00 93.62 109 ALA A C 1
ATOM 845 O O . ALA A 1 109 ? -14.421 0.535 -1.359 1.00 93.62 109 ALA A O 1
ATOM 846 N N . ARG A 1 110 ? -13.746 -0.576 -3.182 1.00 90.50 110 ARG A N 1
ATOM 847 C CA . ARG A 1 110 ? -14.959 -1.378 -3.358 1.00 90.50 110 ARG A CA 1
ATOM 848 C C . ARG A 1 110 ? -14.711 -2.782 -2.818 1.00 90.50 110 ARG A C 1
ATOM 850 O O . ARG A 1 110 ? -13.713 -3.407 -3.152 1.00 90.50 110 ARG A O 1
ATOM 857 N N . ALA A 1 111 ? -15.630 -3.275 -1.989 1.00 83.81 111 ALA A N 1
ATOM 858 C CA . ALA A 1 111 ? -15.522 -4.568 -1.300 1.00 83.81 111 ALA A CA 1
ATOM 859 C C . ALA A 1 111 ? -14.221 -4.731 -0.471 1.00 83.81 111 ALA A C 1
ATOM 861 O O . ALA A 1 111 ? -13.419 -5.630 -0.732 1.00 83.81 111 ALA A O 1
ATOM 862 N N . PRO A 1 112 ? -13.995 -3.879 0.547 1.00 83.62 112 PRO A N 1
ATOM 863 C CA . PRO A 1 112 ? -12.754 -3.896 1.311 1.00 83.62 112 PRO A CA 1
ATOM 864 C C . PRO A 1 112 ? -12.600 -5.188 2.123 1.00 83.62 112 PRO A C 1
ATOM 866 O O . PRO A 1 112 ? -13.497 -5.587 2.876 1.00 83.62 112 PRO A O 1
ATOM 869 N N . THR A 1 113 ? -11.428 -5.815 1.995 1.00 92.19 113 THR A N 1
ATOM 870 C CA . THR A 1 113 ? -11.015 -6.937 2.848 1.00 92.19 113 THR A CA 1
ATOM 871 C C . THR A 1 113 ? -10.867 -6.490 4.307 1.00 92.19 113 THR A C 1
ATOM 873 O O . THR A 1 113 ? -10.672 -5.299 4.565 1.00 92.19 113 THR A O 1
ATOM 876 N N . PRO A 1 114 ? -10.897 -7.415 5.281 1.00 93.00 114 PRO A N 1
ATOM 877 C CA . PRO A 1 114 ? -10.673 -7.085 6.690 1.00 93.00 114 PRO A CA 1
ATOM 878 C C . PRO A 1 114 ? -9.368 -6.316 6.944 1.00 93.00 114 PRO A C 1
ATOM 880 O O . PRO A 1 114 ? -9.358 -5.365 7.723 1.00 93.00 114 PRO A O 1
ATOM 883 N N . LEU A 1 115 ? -8.288 -6.642 6.223 1.00 92.88 115 LEU A N 1
ATOM 884 C CA . LEU A 1 115 ? -7.036 -5.886 6.295 1.00 92.88 115 LEU A CA 1
ATOM 885 C C . LEU A 1 115 ? -7.189 -4.457 5.755 1.00 92.88 115 LEU A C 1
ATOM 887 O O . LEU A 1 115 ? -6.738 -3.521 6.404 1.00 92.88 115 LEU A O 1
ATOM 891 N N . LEU A 1 116 ? -7.855 -4.273 4.610 1.00 93.94 116 LEU A N 1
ATOM 892 C CA . LEU A 1 116 ? -8.085 -2.941 4.042 1.00 93.94 116 LEU A CA 1
ATOM 893 C C . LEU A 1 116 ? -8.977 -2.083 4.951 1.00 93.94 116 LEU A C 1
ATOM 895 O O . LEU A 1 116 ? -8.736 -0.887 5.092 1.00 93.94 116 LEU A O 1
ATOM 899 N N . ARG A 1 117 ? -9.961 -2.698 5.619 1.00 94.88 117 ARG A N 1
ATOM 900 C CA . ARG A 1 117 ? -10.775 -2.043 6.655 1.00 94.88 117 ARG A CA 1
ATOM 901 C C . ARG A 1 117 ? -9.944 -1.642 7.866 1.00 94.88 117 ARG A C 1
ATOM 903 O O . ARG A 1 117 ? -10.077 -0.519 8.332 1.00 94.88 117 ARG A O 1
ATOM 910 N N . LEU A 1 118 ? -9.052 -2.513 8.342 1.00 95.44 118 LEU A N 1
ATOM 911 C CA . LEU A 1 118 ? -8.148 -2.183 9.446 1.00 95.44 118 LEU A CA 1
ATOM 912 C C . LEU A 1 118 ? -7.229 -1.008 9.082 1.00 95.44 118 LEU A C 1
ATOM 914 O O . LEU A 1 118 ? -7.081 -0.076 9.867 1.00 95.44 118 LEU A O 1
ATOM 918 N N . THR A 1 119 ? -6.656 -1.024 7.876 1.00 96.19 119 THR A N 1
ATOM 919 C CA . THR A 1 119 ? -5.852 0.090 7.362 1.00 96.19 119 THR A CA 1
ATOM 920 C C . THR A 1 119 ? -6.692 1.361 7.256 1.00 96.19 119 THR A C 1
ATOM 922 O O . THR A 1 119 ? -6.261 2.413 7.712 1.00 96.19 119 THR A O 1
ATOM 925 N N . ARG A 1 120 ? -7.928 1.286 6.749 1.00 96.50 120 ARG A N 1
ATOM 926 C CA . ARG A 1 120 ? -8.840 2.437 6.741 1.00 96.50 120 ARG A CA 1
ATOM 927 C C . ARG A 1 120 ? -9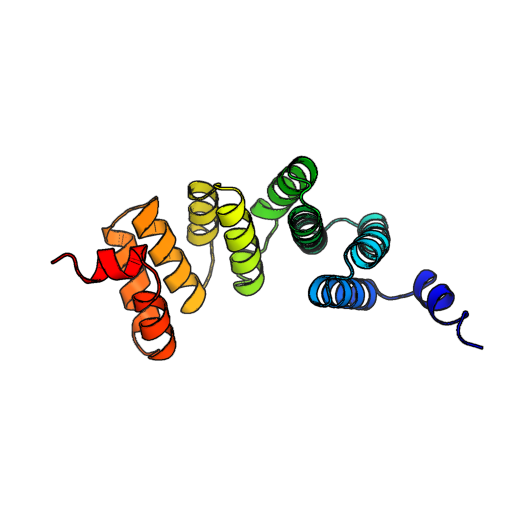.119 2.959 8.147 1.00 96.50 120 ARG A C 1
ATOM 929 O O . ARG A 1 120 ? -9.051 4.164 8.337 1.00 96.50 120 ARG A O 1
ATOM 936 N N . ALA A 1 121 ? -9.369 2.092 9.125 1.00 95.94 121 ALA A N 1
ATOM 937 C CA . ALA A 1 121 ? -9.580 2.502 10.511 1.00 95.94 121 ALA A CA 1
ATOM 938 C C . ALA A 1 121 ? -8.384 3.290 11.069 1.00 95.94 121 ALA A C 1
ATOM 940 O O . ALA A 1 121 ? -8.583 4.298 11.741 1.00 95.94 121 ALA A O 1
ATOM 941 N N . HIS A 1 122 ? -7.155 2.868 10.750 1.00 95.81 122 HIS A N 1
ATOM 942 C CA . HIS A 1 122 ? -5.941 3.592 11.131 1.00 95.81 122 HIS A CA 1
ATOM 943 C C . HIS A 1 122 ? -5.928 5.014 10.550 1.00 95.81 122 HIS A C 1
ATOM 945 O O . HIS A 1 122 ? -5.777 5.985 11.289 1.00 95.81 122 HIS A O 1
ATOM 951 N N . PHE A 1 123 ? -6.152 5.154 9.240 1.00 96.94 123 PHE A N 1
ATOM 952 C CA . PHE A 1 123 ? -6.142 6.469 8.593 1.00 96.94 123 PHE A CA 1
ATOM 953 C C . PHE A 1 123 ? -7.332 7.346 9.001 1.00 96.94 123 PHE A C 1
ATOM 955 O O . PHE A 1 123 ? -7.161 8.552 9.146 1.00 96.94 123 PHE A O 1
ATOM 962 N N . GLU A 1 124 ? -8.515 6.775 9.238 1.00 96.56 124 GLU A N 1
ATOM 963 C CA . GLU A 1 124 ? -9.661 7.516 9.785 1.00 96.56 124 GLU A CA 1
ATOM 964 C C . GLU A 1 124 ? -9.363 8.023 11.207 1.00 96.56 124 GLU A C 1
ATOM 966 O O . GLU A 1 124 ? -9.756 9.132 11.547 1.00 96.56 124 GLU A O 1
ATOM 971 N N . ALA A 1 125 ? -8.621 7.267 12.028 1.00 94.12 125 ALA A N 1
ATOM 972 C CA . ALA A 1 125 ? -8.231 7.708 13.369 1.00 94.12 125 ALA A CA 1
ATOM 973 C C . ALA A 1 125 ? -7.197 8.850 13.357 1.00 94.12 125 ALA A C 1
ATOM 975 O O . ALA A 1 125 ? -7.170 9.654 14.289 1.00 94.12 125 ALA A O 1
ATOM 976 N N . LEU A 1 126 ? -6.341 8.910 12.331 1.00 94.25 126 LEU A N 1
ATOM 977 C CA . LEU A 1 126 ? -5.299 9.933 12.197 1.00 94.25 126 LEU A CA 1
ATOM 978 C C . LEU A 1 126 ? -5.763 11.197 11.463 1.00 94.25 126 LEU A C 1
ATOM 980 O O . LEU A 1 126 ? -5.393 12.298 11.861 1.00 94.25 126 LEU A O 1
ATOM 984 N N . TYR A 1 127 ? -6.536 11.037 10.388 1.00 95.00 127 TYR A N 1
ATOM 985 C CA . TYR A 1 127 ? -6.843 12.101 9.423 1.00 95.00 127 TYR A CA 1
ATOM 986 C C . TYR A 1 127 ? -8.341 12.261 9.144 1.00 95.00 127 TYR A C 1
ATOM 988 O O . TYR A 1 127 ? -8.732 13.140 8.379 1.00 95.00 127 TYR A O 1
ATOM 996 N N . GLY A 1 128 ? -9.177 11.374 9.679 1.00 94.56 128 GLY A N 1
ATOM 997 C CA . GLY A 1 128 ? -10.589 11.294 9.335 1.00 94.56 128 GLY A CA 1
ATOM 998 C C . GLY A 1 128 ? -11.508 11.445 10.535 1.00 94.56 128 GLY A C 1
ATOM 999 O O . GLY A 1 128 ? -11.226 12.168 11.489 1.00 94.56 128 GLY A O 1
ATOM 1000 N N . GLU A 1 129 ? -12.644 10.758 10.447 1.00 92.88 129 GLU A N 1
ATOM 1001 C CA . GLU A 1 129 ? -13.697 10.850 11.450 1.00 92.88 129 GLU A CA 1
ATOM 1002 C C . GLU A 1 129 ? -13.552 9.720 12.479 1.00 92.88 129 GLU A C 1
ATOM 1004 O O . GLU A 1 129 ? -13.641 8.542 12.107 1.00 92.88 129 GLU A O 1
ATOM 1009 N N . PRO A 1 130 ? -13.435 10.030 13.785 1.00 90.31 130 PRO A N 1
ATOM 1010 C CA . PRO A 1 130 ? -13.378 9.027 14.850 1.00 90.31 130 PRO A CA 1
ATOM 1011 C C . PRO A 1 130 ? -14.519 8.003 14.773 1.00 90.31 130 PRO A C 1
ATOM 1013 O O . PRO A 1 130 ? -14.303 6.802 14.925 1.00 90.31 130 PRO A O 1
ATOM 1016 N N . GLY A 1 131 ? -15.741 8.453 14.468 1.00 92.50 131 GLY A N 1
ATOM 1017 C CA . GLY A 1 131 ? -16.891 7.560 14.306 1.00 92.50 131 GLY A CA 1
ATOM 1018 C C . GLY A 1 131 ? -16.680 6.517 13.204 1.00 92.50 131 GLY A C 1
ATOM 1019 O O . GLY A 1 131 ? -16.985 5.341 13.400 1.00 92.50 131 GLY A O 1
ATOM 1020 N N . GLN A 1 132 ? -16.086 6.918 12.076 1.00 94.62 132 GLN A N 1
ATOM 1021 C CA . GLN A 1 132 ? -15.810 6.009 10.967 1.00 94.62 132 GLN A CA 1
ATOM 1022 C C . GLN A 1 132 ? -14.654 5.057 11.285 1.00 94.62 132 GLN A C 1
ATOM 1024 O O . GLN A 1 132 ? -14.727 3.879 10.931 1.00 94.62 132 GLN A O 1
ATOM 1029 N N . ALA A 1 133 ? -13.628 5.529 12.002 1.00 94.12 133 ALA A N 1
ATOM 1030 C CA . ALA A 1 133 ? -12.538 4.678 12.477 1.00 94.12 133 ALA A CA 1
ATOM 1031 C C . ALA A 1 133 ? -13.071 3.509 13.318 1.00 94.12 133 ALA A C 1
ATOM 1033 O O . ALA A 1 133 ? -12.669 2.363 13.115 1.00 94.12 133 ALA A O 1
ATOM 1034 N N . ARG A 1 134 ? -14.041 3.778 14.203 1.00 92.94 134 ARG A N 1
ATOM 1035 C CA . ARG A 1 134 ? -14.691 2.751 15.027 1.00 92.94 134 ARG A CA 1
ATOM 1036 C C . ARG A 1 134 ? -15.465 1.733 14.193 1.00 92.94 134 ARG A C 1
ATOM 1038 O O . ARG A 1 134 ? -15.277 0.535 14.388 1.00 92.94 134 ARG A O 1
ATOM 1045 N N . VAL A 1 135 ? -16.280 2.197 13.245 1.00 93.75 135 VAL A N 1
ATOM 1046 C CA . VAL A 1 135 ? -17.060 1.320 12.354 1.00 93.75 135 VAL A CA 1
ATOM 1047 C C . VAL A 1 135 ? -16.149 0.380 11.562 1.00 93.75 135 VAL A C 1
ATOM 1049 O O . VAL A 1 135 ? -16.394 -0.826 11.513 1.00 93.75 135 VAL A O 1
ATOM 1052 N N . GLU A 1 136 ? -15.078 0.904 10.962 1.00 94.19 136 GLU A N 1
ATOM 1053 C CA . GLU A 1 136 ? -14.151 0.084 10.173 1.00 94.19 136 GLU A CA 1
ATOM 1054 C C . GLU A 1 136 ? -13.352 -0.891 11.044 1.00 94.19 136 GLU A C 1
ATOM 1056 O O . GLU A 1 136 ? -13.142 -2.041 10.650 1.00 94.19 136 GLU A O 1
ATOM 1061 N N . LEU A 1 137 ? -12.956 -0.468 12.248 1.00 92.56 137 LEU A N 1
ATOM 1062 C CA . LEU A 1 137 ? -12.241 -1.311 13.199 1.00 92.56 137 LEU A CA 1
ATOM 1063 C C . LEU A 1 137 ? -13.109 -2.479 13.682 1.00 92.56 137 LEU A C 1
ATOM 1065 O O . LEU A 1 137 ? -12.669 -3.628 13.659 1.00 92.56 137 LEU A O 1
ATOM 1069 N N . GLU A 1 138 ? -14.353 -2.216 14.081 1.00 91.69 138 GLU A N 1
ATOM 1070 C CA . GLU A 1 138 ? -15.294 -3.258 14.507 1.00 91.69 138 GLU A CA 1
ATOM 1071 C C . GLU A 1 138 ? -15.578 -4.249 13.366 1.00 91.69 138 GLU A C 1
ATOM 1073 O O . GLU A 1 138 ? -15.537 -5.468 13.573 1.00 91.69 138 GLU A O 1
ATOM 1078 N N . ALA A 1 139 ? -15.769 -3.744 12.142 1.00 91.00 139 ALA A N 1
ATOM 1079 C CA . ALA A 1 139 ? -15.964 -4.576 10.959 1.00 91.00 139 ALA A CA 1
ATOM 1080 C C . ALA A 1 139 ? -14.745 -5.473 10.668 1.00 91.00 139 ALA A C 1
ATOM 1082 O O . ALA A 1 139 ? -14.914 -6.670 10.414 1.00 91.00 139 ALA A O 1
ATOM 1083 N N . ALA A 1 140 ? -13.526 -4.926 10.750 1.00 91.38 140 ALA A N 1
ATOM 1084 C CA . ALA A 1 140 ? -12.280 -5.661 10.523 1.00 91.38 140 ALA A CA 1
ATOM 1085 C C . ALA A 1 140 ? -12.020 -6.745 11.584 1.00 91.38 140 ALA A C 1
ATOM 1087 O O . ALA A 1 140 ? -11.550 -7.835 11.265 1.00 91.38 140 ALA A O 1
ATOM 1088 N N . LEU A 1 141 ? -12.325 -6.462 12.854 1.00 90.12 141 LEU A N 1
ATOM 1089 C CA . LEU A 1 141 ? -11.963 -7.326 13.983 1.00 90.12 141 LEU A CA 1
ATOM 1090 C C . LEU A 1 141 ? -12.993 -8.407 14.316 1.00 90.12 141 LEU A C 1
ATOM 1092 O O . LEU A 1 141 ? -12.730 -9.239 15.188 1.00 90.12 141 LEU A O 1
ATOM 1096 N N . SER A 1 142 ? -14.152 -8.403 13.656 1.00 79.38 142 SER A N 1
ATOM 1097 C CA . SER A 1 142 ? -15.311 -9.213 14.043 1.00 79.38 142 SER A CA 1
ATOM 1098 C C . SER A 1 142 ? -15.026 -10.719 14.171 1.00 79.38 142 SER A C 1
ATOM 1100 O O . SER A 1 142 ? -15.695 -11.379 14.969 1.00 79.38 142 SER A O 1
ATOM 1102 N N . ARG A 1 143 ? -14.031 -11.279 13.451 1.00 69.00 143 ARG A N 1
ATOM 1103 C CA . ARG A 1 143 ? -13.666 -12.715 13.515 1.00 69.00 143 ARG A CA 1
ATOM 1104 C C . ARG A 1 143 ? -12.175 -13.047 13.331 1.00 69.00 143 ARG A C 1
ATOM 1106 O O . ARG A 1 143 ? -11.846 -14.218 13.163 1.00 69.00 143 ARG A O 1
ATOM 1113 N N . GLU A 1 144 ? -11.267 -12.070 13.390 1.00 82.19 144 GLU A N 1
ATOM 1114 C CA . GLU A 1 144 ? -9.842 -12.285 13.066 1.00 82.19 144 GLU A CA 1
ATOM 1115 C C . GLU A 1 144 ? -8.889 -11.934 14.228 1.00 82.19 144 GLU A C 1
ATOM 1117 O O . GLU A 1 144 ? -8.500 -10.773 14.404 1.00 82.19 144 GLU A O 1
ATOM 1122 N N . PRO A 1 145 ? -8.440 -12.932 15.021 1.00 82.06 145 PRO A N 1
ATOM 1123 C CA . PRO A 1 145 ? -7.521 -12.712 16.142 1.00 82.06 145 PRO A CA 1
ATOM 1124 C C . PRO A 1 145 ? -6.173 -12.106 15.732 1.00 82.06 145 PRO A C 1
ATOM 1126 O O . PRO A 1 145 ? -5.546 -11.389 16.514 1.00 82.06 145 PRO A O 1
ATOM 1129 N N . GLU A 1 146 ? -5.701 -12.383 14.513 1.00 88.06 146 GLU A N 1
ATOM 1130 C CA . GLU A 1 146 ? -4.461 -11.793 14.006 1.00 88.06 146 GLU A CA 1
ATOM 1131 C C . GLU A 1 146 ? -4.599 -10.287 13.776 1.00 88.06 146 GLU A C 1
ATOM 1133 O O . GLU A 1 146 ? -3.731 -9.527 14.210 1.00 88.06 146 GLU A O 1
ATOM 1138 N N . LEU A 1 147 ? -5.710 -9.840 13.187 1.00 88.25 147 LEU A N 1
ATOM 1139 C CA . LEU A 1 147 ? -5.964 -8.415 12.980 1.00 88.25 147 LEU A CA 1
ATOM 1140 C C . LEU A 1 147 ? -6.092 -7.666 14.301 1.00 88.25 147 LEU A C 1
ATOM 1142 O O . LEU A 1 147 ? -5.594 -6.550 14.414 1.00 88.25 147 LEU A O 1
ATOM 1146 N N . ARG A 1 148 ? -6.647 -8.301 15.340 1.00 87.75 148 ARG A N 1
ATOM 1147 C CA . ARG A 1 148 ? -6.679 -7.705 16.683 1.00 87.75 148 ARG A CA 1
ATOM 1148 C C . ARG A 1 148 ? -5.275 -7.478 17.241 1.00 87.75 148 ARG A C 1
ATOM 1150 O O . ARG A 1 148 ? -5.011 -6.422 17.806 1.00 87.75 148 ARG A O 1
ATOM 1157 N N . ARG A 1 149 ? -4.355 -8.433 17.061 1.00 90.06 149 ARG A N 1
ATOM 1158 C CA . ARG A 1 149 ? -2.950 -8.253 17.471 1.00 90.06 149 ARG A CA 1
ATOM 1159 C C . ARG A 1 149 ? -2.280 -7.112 16.706 1.00 90.06 149 ARG A C 1
ATOM 1161 O O . ARG A 1 149 ? -1.566 -6.329 17.322 1.00 90.06 149 ARG A O 1
ATOM 1168 N N . ARG A 1 150 ? -2.538 -6.990 15.399 1.00 91.00 150 ARG A N 1
ATOM 1169 C CA . ARG A 1 150 ? -2.031 -5.869 14.588 1.00 91.00 150 ARG A CA 1
ATOM 1170 C C . ARG A 1 150 ? -2.589 -4.525 15.054 1.00 91.00 150 ARG A C 1
ATOM 1172 O O . ARG A 1 150 ? -1.810 -3.603 15.248 1.00 91.00 150 ARG A O 1
ATOM 1179 N N . ALA A 1 151 ? -3.893 -4.443 15.315 1.00 89.50 151 ALA A N 1
ATOM 1180 C CA . ALA A 1 151 ? -4.539 -3.232 15.824 1.00 89.50 151 ALA A CA 1
ATOM 1181 C C . ALA A 1 151 ? -3.922 -2.750 17.148 1.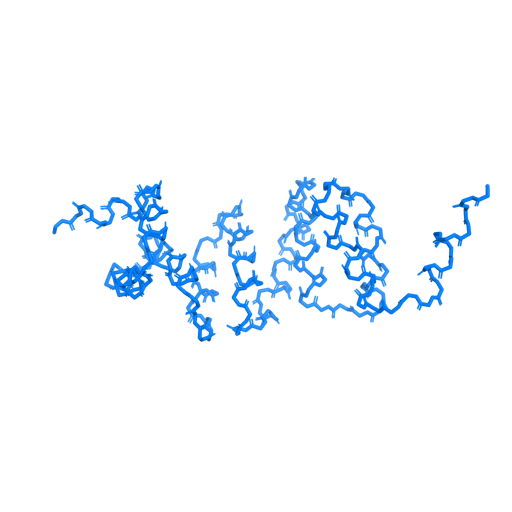00 89.50 151 ALA A C 1
ATOM 1183 O O . ALA A 1 151 ? -3.702 -1.563 17.337 1.00 89.50 151 ALA A O 1
ATOM 1184 N N . LEU A 1 152 ? -3.593 -3.674 18.056 1.00 90.00 152 LEU A N 1
ATOM 1185 C CA . LEU A 1 152 ? -2.958 -3.343 19.337 1.00 90.00 152 LEU A CA 1
ATOM 1186 C C . LEU A 1 152 ? -1.477 -2.950 19.208 1.00 90.00 152 LEU A C 1
ATOM 1188 O O . LEU A 1 152 ? -0.945 -2.279 20.094 1.00 90.00 152 LEU A O 1
ATOM 1192 N N . ALA A 1 153 ? -0.801 -3.389 18.145 1.00 91.31 153 ALA A N 1
ATOM 1193 C C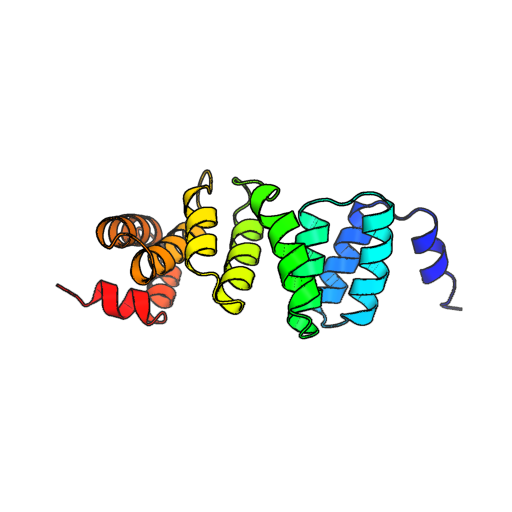A . ALA A 1 153 ? 0.577 -3.001 17.850 1.00 91.31 153 ALA A CA 1
ATOM 1194 C C . ALA A 1 153 ? 0.664 -1.612 17.196 1.00 91.31 153 ALA A C 1
ATOM 1196 O O . ALA A 1 153 ? 1.688 -0.941 17.315 1.00 91.31 153 ALA A O 1
ATOM 1197 N N . ASP A 1 154 ? -0.406 -1.182 16.533 1.00 90.69 154 ASP A N 1
ATOM 1198 C CA . ASP A 1 154 ? -0.537 0.130 15.918 1.00 90.69 154 ASP A CA 1
ATOM 1199 C C . ASP A 1 154 ? -0.792 1.214 16.988 1.00 90.69 154 ASP A C 1
ATOM 1201 O O . ASP A 1 154 ? -1.787 1.137 17.713 1.00 90.69 154 ASP A O 1
ATOM 1205 N N . PRO A 1 155 ? 0.080 2.232 17.135 1.00 90.88 155 PRO A N 1
ATOM 1206 C CA . PRO A 1 155 ? -0.078 3.243 18.178 1.00 90.88 155 PRO A CA 1
ATOM 1207 C C . PRO A 1 155 ? -1.363 4.069 18.061 1.00 90.88 155 PRO A C 1
ATOM 1209 O O . PRO A 1 155 ? -1.941 4.414 19.095 1.00 90.88 155 PRO A O 1
ATOM 1212 N N . ALA A 1 156 ? -1.807 4.375 16.838 1.00 88.31 156 ALA A N 1
ATOM 1213 C CA . ALA A 1 156 ? -2.996 5.182 16.592 1.00 88.31 156 ALA A CA 1
ATOM 1214 C C . ALA A 1 156 ? -4.252 4.391 16.956 1.00 88.31 156 ALA A C 1
ATOM 1216 O O . ALA A 1 156 ? -5.076 4.864 17.739 1.00 88.31 156 ALA A O 1
ATOM 1217 N N . LEU A 1 157 ? -4.347 3.148 16.479 1.00 90.94 157 LEU A N 1
ATOM 1218 C CA . LEU A 1 157 ? -5.471 2.269 16.796 1.00 90.94 157 LEU A CA 1
ATOM 1219 C C . LEU A 1 157 ? -5.485 1.862 18.266 1.00 90.94 157 LEU A C 1
ATOM 1221 O O . LEU A 1 157 ? -6.549 1.855 18.877 1.00 90.94 157 LEU A O 1
ATOM 1225 N N . ARG A 1 158 ? -4.329 1.587 18.877 1.00 90.81 158 ARG A N 1
ATOM 1226 C CA . ARG A 1 158 ? -4.254 1.296 20.313 1.00 90.81 158 ARG A CA 1
ATOM 1227 C C . ARG A 1 158 ? -4.765 2.472 21.138 1.00 90.81 158 ARG A C 1
ATOM 1229 O O . ARG A 1 158 ? -5.610 2.263 21.998 1.00 90.81 158 ARG A O 1
ATOM 1236 N N . ALA A 1 159 ? -4.283 3.689 20.869 1.00 86.19 159 ALA A N 1
ATOM 1237 C CA . ALA A 1 159 ? -4.753 4.887 21.565 1.00 86.19 159 ALA A CA 1
ATOM 1238 C C . ALA A 1 159 ? -6.253 5.122 21.341 1.00 86.19 159 ALA A C 1
ATOM 1240 O O . ALA A 1 159 ? -6.953 5.543 22.259 1.00 86.19 159 ALA A O 1
ATOM 1241 N N . PHE A 1 160 ? -6.743 4.822 20.137 1.00 84.44 160 PHE A N 1
ATOM 1242 C CA . PHE A 1 160 ? -8.150 4.920 19.776 1.00 84.44 160 PHE A CA 1
ATOM 1243 C C . PHE A 1 160 ? -9.025 3.902 20.526 1.00 84.44 160 PHE A C 1
ATOM 1245 O O . PHE A 1 160 ? -10.075 4.260 21.043 1.00 84.44 160 PHE A O 1
ATOM 1252 N N . MET A 1 161 ? -8.575 2.651 20.652 1.00 83.56 161 MET A N 1
ATOM 1253 C CA . MET A 1 161 ? -9.295 1.574 21.344 1.00 83.56 161 MET A CA 1
ATOM 1254 C C . MET A 1 161 ? -9.345 1.735 22.866 1.00 83.56 161 MET A C 1
ATOM 1256 O O . MET A 1 161 ? -10.207 1.140 23.502 1.00 83.56 161 MET A O 1
ATOM 1260 N N . THR A 1 162 ? -8.407 2.479 23.457 1.00 83.88 162 THR A N 1
ATOM 1261 C CA . THR A 1 162 ? -8.326 2.699 24.912 1.00 83.88 162 THR A CA 1
ATOM 1262 C C . THR A 1 162 ? -8.968 4.009 25.371 1.00 83.88 162 THR A C 1
ATOM 1264 O O . THR A 1 162 ? -8.866 4.350 26.546 1.00 83.88 162 THR A O 1
ATOM 1267 N N . ARG A 1 163 ? -9.553 4.788 24.453 1.00 72.44 163 ARG A N 1
ATOM 1268 C CA . ARG A 1 163 ? -10.317 5.997 24.777 1.00 72.44 163 ARG A CA 1
ATOM 1269 C C . ARG A 1 163 ? -11.777 5.593 24.981 1.00 72.44 163 ARG A C 1
ATOM 1271 O O . ARG A 1 163 ? -12.441 5.247 24.007 1.00 72.44 163 ARG A O 1
ATOM 1278 N N . ASP A 1 164 ? -12.213 5.596 26.237 1.00 51.12 164 ASP A N 1
ATOM 1279 C CA . ASP A 1 164 ? -13.613 5.390 26.635 1.00 51.12 164 ASP A CA 1
ATOM 1280 C C . ASP A 1 164 ? -14.513 6.549 26.177 1.00 51.12 164 ASP A C 1
ATOM 1282 O O . ASP A 1 164 ? -14.111 7.725 26.365 1.00 51.12 164 ASP A O 1
#